Protein AF-A0A0P8AJQ1-F1 (afdb_monomer_lite)

Foldseek 3Di:
DVVQLVQLLVLLVVLLPDDLLVLLLLLLQQVLVCVVPVVQLQGLDGPGDDDCVSRPDSVVSSVNSVVVLLVVLVVLLCQAPNPPPPPDPLNVVLQVQLVVVDLSSNLSSQLVSCCVPVVGRSNNSSSSSSSLCVQQDDRHSNSSSVSSVVVRDDD

Organism: NCBI:txid1392998

Sequence (155 aa):
MADLTKQAEPAVQKLLKSDEKQLYEKLGMRAKAIAQDPTKGSSFEPQVTYDKAQMGLKEDVMEFGQRLFNRLELEAYKLICDSETEDTRDRNDLIKAFSTNDEATIAAALSALLVTNLGLAPAIAAVVAVILVKRFFRPVYEEFCQTWKKNLPAV

pLDDT: mean 89.97, std 7.87, range [52.25, 97.62]

Structure (mmCIF, N/CA/C/O backbone):
data_AF-A0A0P8AJQ1-F1
#
_entry.id   AF-A0A0P8AJQ1-F1
#
loop_
_atom_site.group_PDB
_atom_site.id
_atom_site.type_symbol
_atom_site.label_atom_id
_atom_site.label_alt_id
_atom_site.label_comp_id
_atom_site.label_asym_id
_atom_site.label_entity_id
_atom_site.label_seq_id
_atom_site.pdbx_PDB_ins_code
_atom_site.Cartn_x
_atom_site.Cartn_y
_atom_site.Cartn_z
_atom_site.occupancy
_atom_site.B_iso_or_equiv
_atom_site.auth_seq_id
_atom_site.auth_comp_id
_atom_site.auth_asym_id
_atom_site.auth_atom_id
_atom_site.pdbx_PDB_model_num
ATOM 1 N N . MET A 1 1 ? 5.109 0.785 12.315 1.00 82.88 1 MET A N 1
ATOM 2 C CA . MET A 1 1 ? 4.768 1.393 11.005 1.00 82.88 1 MET A CA 1
ATOM 3 C C . MET A 1 1 ? 5.097 2.887 10.805 1.00 82.88 1 MET A C 1
ATOM 5 O O . MET A 1 1 ? 5.222 3.274 9.652 1.00 82.88 1 MET A O 1
ATOM 9 N N . ALA A 1 2 ? 5.253 3.733 11.841 1.00 84.12 2 ALA A N 1
ATOM 10 C CA . ALA A 1 2 ? 5.342 5.203 11.686 1.00 84.12 2 ALA A CA 1
ATOM 11 C C . ALA A 1 2 ? 6.369 5.715 10.647 1.00 84.12 2 ALA A C 1
ATOM 13 O O . ALA A 1 2 ? 6.042 6.581 9.836 1.00 84.12 2 ALA A O 1
ATOM 14 N N . ASP A 1 3 ? 7.578 5.147 10.616 1.00 90.88 3 ASP A N 1
ATOM 15 C CA . ASP A 1 3 ? 8.605 5.540 9.640 1.00 90.88 3 ASP A CA 1
ATOM 16 C C . ASP A 1 3 ? 8.213 5.200 8.196 1.00 90.88 3 ASP A C 1
ATOM 18 O O . ASP A 1 3 ? 8.491 5.973 7.281 1.00 90.88 3 ASP A O 1
ATOM 22 N N . LEU A 1 4 ? 7.544 4.062 7.983 1.00 92.06 4 LEU A N 1
ATOM 23 C CA . LEU A 1 4 ? 7.051 3.652 6.667 1.00 92.06 4 LEU A CA 1
ATOM 24 C C . LEU A 1 4 ? 5.881 4.526 6.215 1.00 92.06 4 LEU A C 1
ATOM 26 O O . LEU A 1 4 ? 5.819 4.875 5.041 1.00 92.06 4 LEU A O 1
ATOM 30 N N . THR A 1 5 ? 4.998 4.926 7.136 1.00 93.38 5 THR A N 1
ATOM 31 C CA . THR A 1 5 ? 3.908 5.867 6.841 1.00 93.38 5 THR A CA 1
ATOM 32 C C . THR A 1 5 ? 4.480 7.167 6.279 1.00 93.38 5 THR A C 1
ATOM 34 O O . THR A 1 5 ? 4.120 7.573 5.177 1.00 93.38 5 THR A O 1
ATOM 37 N N . LYS A 1 6 ? 5.470 7.755 6.963 1.00 94.06 6 LYS A N 1
ATOM 38 C CA . LYS A 1 6 ? 6.134 8.987 6.515 1.00 94.06 6 LYS A CA 1
ATOM 39 C C . LYS A 1 6 ? 6.833 8.830 5.158 1.00 94.06 6 LYS A C 1
ATOM 41 O O . LYS A 1 6 ? 6.830 9.748 4.345 1.00 94.06 6 LYS A O 1
ATOM 46 N N . GLN A 1 7 ? 7.437 7.670 4.896 1.00 94.25 7 GLN A N 1
ATOM 47 C CA . GLN A 1 7 ? 8.064 7.377 3.600 1.00 94.25 7 GLN A CA 1
ATOM 48 C C . GLN A 1 7 ? 7.040 7.194 2.469 1.00 94.25 7 GLN A C 1
ATOM 50 O O . GLN A 1 7 ? 7.345 7.495 1.315 1.00 94.25 7 GLN A O 1
ATOM 55 N N . ALA A 1 8 ? 5.838 6.704 2.782 1.00 95.00 8 ALA A N 1
ATOM 56 C CA . ALA A 1 8 ? 4.781 6.469 1.805 1.00 95.00 8 ALA A CA 1
ATOM 57 C C . ALA A 1 8 ? 4.041 7.755 1.396 1.00 95.00 8 ALA A C 1
ATOM 59 O O . ALA A 1 8 ? 3.592 7.841 0.254 1.00 95.00 8 ALA A O 1
ATOM 60 N N . GLU A 1 9 ? 3.938 8.752 2.284 1.00 95.00 9 GLU A N 1
ATOM 61 C CA . GLU A 1 9 ? 3.234 10.031 2.065 1.00 95.00 9 GLU A CA 1
ATOM 62 C C . GLU A 1 9 ? 3.455 10.682 0.682 1.00 95.00 9 GLU A C 1
ATOM 64 O O . GLU A 1 9 ? 2.465 10.908 -0.024 1.00 95.00 9 GLU A O 1
ATOM 69 N N . PRO A 1 10 ? 4.694 10.957 0.222 1.00 95.06 10 PRO A N 1
ATOM 70 C CA . PRO A 1 10 ? 4.899 11.608 -1.076 1.00 95.06 10 PRO A CA 1
ATOM 71 C C . PRO A 1 10 ? 4.394 10.746 -2.243 1.00 95.06 10 PRO A C 1
ATOM 73 O O . PRO A 1 10 ? 3.760 11.251 -3.179 1.00 95.06 10 PRO A O 1
ATOM 76 N N . ALA A 1 11 ? 4.595 9.428 -2.153 1.00 95.25 11 ALA A N 1
ATOM 77 C CA . ALA A 1 11 ? 4.144 8.476 -3.157 1.00 95.25 11 ALA A CA 1
ATOM 78 C C . ALA A 1 11 ? 2.618 8.451 -3.262 1.00 95.25 11 ALA A C 1
ATOM 80 O O . ALA A 1 11 ? 2.066 8.541 -4.364 1.00 95.25 11 ALA A O 1
ATOM 81 N N . VAL A 1 12 ? 1.930 8.336 -2.121 1.00 96.12 12 VAL A N 1
ATOM 82 C CA . VAL A 1 12 ? 0.468 8.229 -2.092 1.00 96.12 12 VAL A CA 1
ATOM 83 C C . VAL A 1 12 ? -0.192 9.538 -2.512 1.00 96.12 12 VAL A C 1
ATOM 85 O O . VAL A 1 12 ? -1.136 9.499 -3.296 1.00 96.12 12 VAL A O 1
ATOM 88 N N . GLN A 1 13 ? 0.354 10.699 -2.132 1.00 96.06 13 GLN A N 1
ATOM 89 C CA . GLN A 1 13 ? -0.145 12.005 -2.585 1.00 96.06 13 GLN A CA 1
ATOM 90 C C . GLN A 1 13 ? -0.091 12.153 -4.110 1.00 96.06 13 GLN A C 1
ATOM 92 O O . GLN A 1 13 ? -1.002 12.707 -4.731 1.00 96.06 13 GLN A O 1
ATOM 97 N N . LYS A 1 14 ? 0.973 11.650 -4.744 1.00 95.25 14 LYS A N 1
ATOM 98 C CA . LYS A 1 14 ? 1.094 11.645 -6.207 1.00 95.25 14 LYS A CA 1
ATOM 99 C C . LYS A 1 14 ? 0.121 10.660 -6.852 1.00 95.25 14 LYS A C 1
ATOM 101 O O . LYS A 1 14 ? -0.473 10.972 -7.884 1.00 95.25 14 LYS A O 1
ATOM 106 N N . LEU A 1 15 ? -0.041 9.481 -6.258 1.00 96.50 15 LEU A N 1
ATOM 107 C CA . LEU A 1 15 ? -0.936 8.437 -6.753 1.00 96.50 15 LEU A CA 1
ATOM 108 C C . LEU A 1 15 ? -2.415 8.825 -6.625 1.00 96.50 15 LEU A C 1
ATOM 110 O O . LEU A 1 15 ? -3.166 8.567 -7.560 1.00 96.50 15 LEU A O 1
ATOM 114 N N . LEU A 1 16 ? -2.825 9.514 -5.555 1.00 95.81 16 LEU A N 1
ATOM 115 C CA . LEU A 1 16 ? -4.210 9.969 -5.342 1.00 95.81 16 LEU A CA 1
ATOM 116 C C . LEU A 1 16 ? -4.731 10.868 -6.475 1.00 95.81 16 LEU A C 1
ATOM 118 O O . LEU A 1 16 ? -5.925 10.855 -6.784 1.00 95.81 16 LEU A O 1
ATOM 122 N N . LYS A 1 17 ? -3.829 11.582 -7.161 1.00 95.56 17 LYS A N 1
ATOM 123 C CA . LYS A 1 17 ? -4.140 12.408 -8.342 1.00 95.56 17 LYS A CA 1
ATOM 124 C C . LYS A 1 17 ? -4.466 11.593 -9.600 1.00 95.56 17 LYS A C 1
ATOM 126 O O . LYS A 1 17 ? -4.942 12.164 -10.574 1.00 95.56 17 LYS A O 1
ATOM 131 N N . SER A 1 18 ? -4.185 10.290 -9.602 1.00 95.00 18 SER A N 1
ATOM 132 C CA . SER A 1 18 ? -4.453 9.392 -10.733 1.00 95.00 18 SER A CA 1
ATOM 133 C C . SER A 1 18 ? -5.876 8.844 -10.661 1.00 95.00 18 SER A C 1
ATOM 135 O O . SER A 1 18 ? -6.395 8.617 -9.567 1.00 95.00 18 SER A O 1
ATOM 137 N N . ASP A 1 19 ? -6.520 8.608 -11.800 1.00 94.31 19 ASP A N 1
ATOM 138 C CA . ASP A 1 19 ? -7.792 7.873 -11.827 1.00 94.31 19 ASP A CA 1
ATOM 139 C C . ASP A 1 19 ? -7.590 6.367 -11.555 1.00 94.31 19 ASP A C 1
ATOM 141 O O . ASP A 1 19 ? -6.466 5.866 -11.505 1.00 94.31 19 ASP A O 1
ATOM 145 N N . GLU A 1 20 ? -8.681 5.625 -11.356 1.00 91.81 20 GLU A N 1
ATOM 146 C CA . GLU A 1 20 ? -8.607 4.201 -11.007 1.00 91.81 20 GLU A CA 1
ATOM 147 C C . GLU A 1 20 ? -7.951 3.344 -12.108 1.00 91.81 20 GLU A C 1
ATOM 149 O O . GLU A 1 20 ? -7.137 2.469 -11.809 1.00 91.81 20 GLU A O 1
ATOM 154 N N . LYS A 1 21 ? -8.216 3.633 -13.390 1.00 93.31 21 LYS A N 1
ATOM 155 C CA . LYS A 1 21 ? -7.604 2.898 -14.513 1.00 93.31 21 LYS A CA 1
ATOM 156 C C . LYS A 1 21 ? -6.094 3.121 -14.548 1.00 93.31 21 LYS A C 1
ATOM 158 O O . LYS A 1 21 ? -5.328 2.170 -14.708 1.00 93.31 21 LYS A O 1
ATOM 163 N N . GLN A 1 22 ? -5.663 4.361 -14.331 1.00 95.00 22 GLN A N 1
ATOM 164 C CA . GLN A 1 22 ? -4.251 4.718 -14.210 1.00 95.00 22 GLN A CA 1
ATOM 165 C C . GLN A 1 22 ? -3.588 4.039 -13.007 1.00 95.00 22 GLN A C 1
ATOM 167 O O . GLN A 1 22 ? -2.411 3.684 -13.083 1.00 95.00 22 GLN A O 1
ATOM 172 N N . LEU A 1 23 ? -4.309 3.845 -11.899 1.00 96.56 23 LEU A N 1
ATOM 173 C CA . LEU A 1 23 ? -3.788 3.116 -10.743 1.00 96.56 23 LEU A CA 1
ATOM 174 C C . LEU A 1 23 ? -3.581 1.632 -11.058 1.00 96.56 23 LEU A C 1
ATOM 176 O O . LEU A 1 23 ? -2.512 1.110 -10.742 1.00 96.56 23 LEU A O 1
ATOM 180 N N . TYR A 1 24 ? -4.517 0.969 -11.746 1.00 96.56 24 TYR A N 1
ATOM 181 C CA . TYR A 1 24 ? -4.308 -0.417 -12.188 1.00 96.56 24 TYR A CA 1
ATOM 182 C C . TYR A 1 24 ? -3.147 -0.538 -13.179 1.00 96.56 24 TYR A C 1
ATOM 184 O O . TYR A 1 24 ? -2.320 -1.438 -13.043 1.00 96.56 24 TYR A O 1
ATOM 192 N N . GLU A 1 25 ? -3.014 0.395 -14.124 1.00 95.31 25 GLU A N 1
ATOM 193 C CA . GLU A 1 25 ? -1.852 0.438 -15.017 1.00 95.31 25 GLU A CA 1
ATOM 194 C C . GLU A 1 25 ? -0.543 0.566 -14.222 1.00 95.31 25 GLU A C 1
ATOM 196 O O . GLU A 1 25 ? 0.377 -0.231 -14.410 1.00 95.31 25 GLU A O 1
ATOM 201 N N . LYS A 1 26 ? -0.462 1.516 -13.279 1.00 95.81 26 LYS A N 1
ATOM 202 C CA . LYS A 1 26 ? 0.724 1.703 -12.425 1.00 95.81 26 LYS A CA 1
ATOM 203 C C . LYS A 1 26 ? 1.024 0.465 -11.582 1.00 95.81 26 LYS A C 1
ATOM 205 O O . LYS A 1 26 ? 2.195 0.118 -11.433 1.00 95.81 26 LYS A O 1
ATOM 210 N N . LEU A 1 27 ? -0.001 -0.202 -11.050 1.00 96.75 27 LEU A N 1
ATOM 211 C CA . LEU A 1 27 ? 0.145 -1.447 -10.298 1.00 96.75 27 LEU A CA 1
ATOM 212 C C . LEU A 1 27 ? 0.748 -2.544 -11.182 1.00 96.75 27 LEU A C 1
ATOM 214 O O . LEU A 1 27 ? 1.740 -3.167 -10.801 1.00 96.75 27 LEU A O 1
ATOM 218 N N . GLY A 1 28 ? 0.202 -2.726 -12.386 1.00 95.25 28 GLY A N 1
ATOM 219 C CA . GLY A 1 28 ? 0.696 -3.703 -13.349 1.00 95.25 28 GLY A CA 1
ATOM 220 C C . GLY A 1 28 ? 2.129 -3.418 -13.801 1.00 95.25 28 GLY A C 1
ATOM 221 O O . GLY A 1 28 ? 2.960 -4.327 -13.810 1.00 95.25 28 GLY A O 1
ATOM 222 N N . MET A 1 29 ? 2.448 -2.156 -14.105 1.00 95.12 29 MET A N 1
ATOM 223 C CA . MET A 1 29 ? 3.800 -1.729 -14.479 1.00 95.12 29 MET A CA 1
ATOM 224 C C . MET A 1 29 ? 4.810 -2.009 -13.367 1.00 95.12 29 MET A C 1
ATOM 226 O O . MET A 1 29 ? 5.862 -2.590 -13.628 1.00 95.12 29 MET A O 1
ATOM 230 N N . ARG A 1 30 ? 4.498 -1.618 -12.122 1.00 95.38 30 ARG A N 1
ATOM 231 C CA . ARG A 1 30 ? 5.386 -1.844 -10.973 1.00 95.38 30 ARG A CA 1
ATOM 232 C C . ARG A 1 30 ? 5.596 -3.334 -10.733 1.00 95.38 30 ARG A C 1
ATOM 234 O O . ARG A 1 30 ? 6.734 -3.755 -10.576 1.00 95.38 30 ARG A O 1
ATOM 241 N N . ALA A 1 31 ? 4.538 -4.139 -10.783 1.00 94.62 31 ALA A N 1
ATOM 242 C CA . ALA A 1 31 ? 4.641 -5.582 -10.591 1.00 94.62 31 ALA A CA 1
ATOM 243 C C . ALA A 1 31 ? 5.487 -6.262 -11.681 1.00 94.62 31 ALA A C 1
ATOM 245 O O . ALA A 1 31 ? 6.361 -7.064 -11.356 1.00 94.62 31 ALA A O 1
ATOM 246 N N . LYS A 1 32 ? 5.302 -5.898 -12.958 1.00 93.19 32 LYS A N 1
ATOM 247 C CA . LYS A 1 32 ? 6.143 -6.410 -14.055 1.00 93.19 32 LYS A CA 1
ATOM 248 C C . LYS A 1 32 ? 7.602 -5.964 -13.919 1.00 93.19 32 LYS A C 1
ATOM 250 O O . LYS A 1 32 ? 8.502 -6.778 -14.099 1.00 93.19 32 LYS A O 1
ATOM 255 N N . ALA A 1 33 ? 7.843 -4.707 -13.550 1.00 92.81 33 ALA A N 1
ATOM 256 C CA . ALA A 1 33 ? 9.194 -4.188 -13.351 1.00 92.81 33 ALA A CA 1
ATOM 257 C C . ALA A 1 33 ? 9.921 -4.865 -12.175 1.00 92.81 33 ALA A C 1
ATOM 259 O O . ALA A 1 33 ? 11.105 -5.156 -12.295 1.00 92.81 33 ALA A O 1
ATOM 260 N N . ILE A 1 34 ? 9.217 -5.149 -11.074 1.00 93.56 34 ILE A N 1
ATOM 261 C CA . ILE A 1 34 ? 9.757 -5.866 -9.905 1.00 93.56 34 ILE A CA 1
ATOM 262 C C . ILE A 1 34 ? 10.064 -7.326 -10.243 1.00 93.56 34 ILE A C 1
ATOM 264 O O . ILE A 1 34 ? 11.074 -7.856 -9.794 1.00 93.56 34 ILE A O 1
ATOM 268 N N . ALA A 1 35 ? 9.222 -7.973 -11.055 1.00 91.25 35 ALA A N 1
ATOM 269 C CA . ALA A 1 35 ? 9.468 -9.342 -11.504 1.00 91.25 35 ALA A CA 1
ATOM 270 C C . ALA A 1 35 ? 10.757 -9.466 -12.338 1.00 91.25 35 ALA A C 1
ATOM 272 O O . ALA A 1 35 ? 11.393 -10.515 -12.328 1.00 91.25 35 ALA A O 1
ATOM 273 N N . GLN A 1 36 ? 11.143 -8.401 -13.047 1.00 89.62 36 GLN A N 1
ATOM 274 C CA . GLN A 1 36 ? 12.400 -8.331 -13.797 1.00 89.62 36 GLN A CA 1
ATOM 275 C C . GLN A 1 36 ? 13.583 -7.903 -12.923 1.00 89.62 36 GLN A C 1
ATOM 277 O O . GLN A 1 36 ? 14.687 -8.415 -13.086 1.00 89.62 36 GLN A O 1
ATOM 282 N N . ASP A 1 37 ? 13.357 -6.951 -12.021 1.00 90.12 37 ASP A N 1
ATOM 283 C CA . ASP A 1 37 ? 14.366 -6.397 -11.125 1.00 90.12 37 ASP A CA 1
ATOM 284 C C . ASP A 1 37 ? 13.749 -6.135 -9.739 1.00 90.12 37 ASP A C 1
ATOM 286 O O . ASP A 1 37 ? 13.110 -5.093 -9.527 1.00 90.12 37 ASP A O 1
ATOM 290 N N . PRO A 1 38 ? 13.956 -7.051 -8.772 1.00 90.94 38 PRO A N 1
ATOM 291 C CA . PRO A 1 38 ? 13.387 -6.939 -7.432 1.00 90.94 38 PRO A CA 1
ATOM 292 C C . PRO A 1 38 ? 13.770 -5.653 -6.691 1.00 90.94 38 PRO A C 1
ATOM 294 O O . PRO A 1 38 ? 13.017 -5.195 -5.827 1.00 90.94 38 PRO A O 1
ATOM 297 N N . THR A 1 39 ? 14.902 -5.024 -7.034 1.00 91.31 39 THR A N 1
ATOM 298 C CA . THR A 1 39 ? 15.362 -3.797 -6.363 1.00 91.31 39 THR A CA 1
ATOM 299 C C . THR A 1 39 ? 14.410 -2.622 -6.593 1.00 91.31 39 THR A C 1
ATOM 301 O O . THR A 1 39 ? 14.257 -1.767 -5.713 1.00 91.31 39 THR A O 1
ATOM 304 N N . LYS A 1 40 ? 13.657 -2.637 -7.705 1.00 91.56 40 LYS A N 1
ATOM 305 C CA . LYS A 1 40 ? 12.608 -1.654 -8.019 1.00 91.56 40 LYS A CA 1
ATOM 306 C C . LYS A 1 40 ? 11.416 -1.717 -7.063 1.00 91.56 40 LYS A C 1
ATOM 308 O O . LYS A 1 40 ? 10.580 -0.821 -7.088 1.00 91.56 40 LYS A O 1
ATOM 313 N N . GLY A 1 41 ? 11.311 -2.747 -6.224 1.00 91.50 41 GLY A N 1
ATOM 314 C CA . GLY A 1 41 ? 10.235 -2.878 -5.241 1.00 91.50 41 GLY A CA 1
ATOM 315 C C . GLY A 1 41 ? 10.475 -2.107 -3.945 1.00 91.50 41 GLY A C 1
ATOM 316 O O . GLY A 1 41 ? 9.518 -1.827 -3.228 1.00 91.50 41 GLY A O 1
ATOM 317 N N . SER A 1 42 ? 11.731 -1.755 -3.658 1.00 91.50 42 SER A N 1
ATOM 318 C CA . SER A 1 42 ? 12.188 -1.273 -2.344 1.00 91.50 42 SER A CA 1
ATOM 319 C C . SER A 1 42 ? 11.713 0.134 -1.960 1.00 91.50 42 SER A C 1
ATOM 321 O O . SER A 1 42 ? 11.753 0.489 -0.786 1.00 91.50 42 SER A O 1
ATOM 323 N N . SER A 1 43 ? 11.242 0.927 -2.925 1.00 93.38 43 SER A N 1
ATOM 3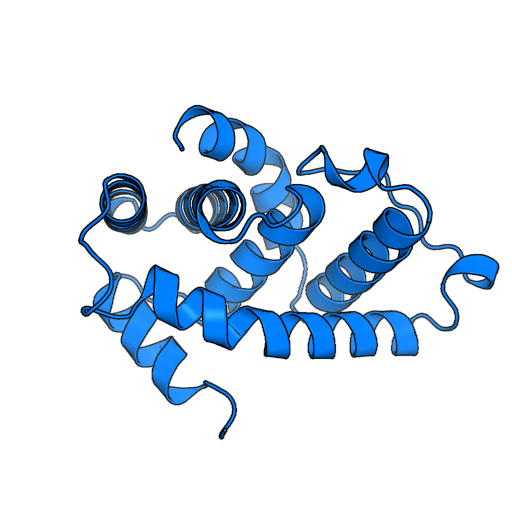24 C CA . SER A 1 43 ? 10.769 2.301 -2.721 1.00 93.38 43 SER A CA 1
ATOM 325 C C . SER A 1 43 ? 9.275 2.422 -3.012 1.00 93.38 43 SER A C 1
ATOM 327 O O . SER A 1 43 ? 8.762 1.784 -3.931 1.00 93.38 43 SER A O 1
ATOM 329 N N . PHE A 1 44 ? 8.576 3.290 -2.277 1.00 93.69 44 PHE A N 1
ATOM 330 C CA . PHE A 1 44 ? 7.182 3.652 -2.566 1.00 93.69 44 PHE A CA 1
ATOM 331 C C . PHE A 1 44 ? 7.033 4.442 -3.888 1.00 93.69 44 PHE A C 1
ATOM 333 O O . PHE A 1 44 ? 5.971 4.405 -4.526 1.00 93.69 44 PHE A O 1
ATOM 340 N N . GLU A 1 45 ? 8.110 5.090 -4.353 1.00 91.69 45 GLU A N 1
ATOM 341 C CA . GLU A 1 45 ? 8.201 5.810 -5.633 1.00 91.69 45 GLU A CA 1
ATOM 342 C C . GLU A 1 45 ? 9.285 5.221 -6.545 1.00 91.69 45 GLU A C 1
ATOM 344 O O . GLU A 1 45 ? 10.331 5.836 -6.773 1.00 91.69 45 GLU A O 1
ATOM 349 N N . PRO A 1 46 ? 9.068 4.020 -7.097 1.00 91.44 46 PRO A N 1
ATOM 350 C CA . PRO A 1 46 ? 10.034 3.438 -8.006 1.00 91.44 46 PRO A CA 1
ATOM 351 C C . PRO A 1 46 ? 10.026 4.179 -9.346 1.00 91.44 46 PRO A C 1
ATOM 353 O O . PRO A 1 46 ? 8.973 4.562 -9.869 1.00 91.44 46 PRO A O 1
ATOM 356 N N . GLN A 1 47 ? 11.209 4.337 -9.934 1.00 87.06 47 GLN A N 1
ATOM 357 C CA . GLN A 1 47 ? 11.368 4.873 -11.283 1.00 87.06 47 GLN A CA 1
ATOM 358 C C . GLN A 1 47 ? 11.052 3.767 -12.295 1.00 87.06 47 GLN A C 1
ATOM 360 O O . GLN A 1 47 ? 11.922 2.993 -12.693 1.00 87.06 47 GLN A O 1
ATOM 365 N N . VAL A 1 48 ? 9.775 3.652 -12.666 1.00 86.94 48 VAL A N 1
ATOM 366 C CA . VAL A 1 48 ? 9.292 2.674 -13.648 1.00 86.94 48 VAL A CA 1
ATOM 367 C C . VAL A 1 48 ? 8.712 3.412 -14.845 1.00 86.94 48 VAL A C 1
ATOM 369 O O . VAL A 1 48 ? 7.674 4.066 -14.740 1.00 86.94 48 VAL A O 1
ATOM 372 N N . THR A 1 49 ? 9.373 3.267 -15.989 1.00 86.19 49 THR A N 1
ATOM 373 C CA . THR A 1 49 ? 8.892 3.760 -17.282 1.00 86.19 49 THR A CA 1
ATOM 374 C C . THR A 1 49 ? 8.246 2.611 -18.045 1.00 86.19 49 THR A C 1
ATOM 376 O O . THR A 1 49 ? 8.700 1.471 -17.960 1.00 86.19 49 THR A O 1
ATOM 379 N N . TYR A 1 50 ? 7.167 2.900 -18.770 1.00 85.94 50 TYR A N 1
ATOM 380 C CA . TYR A 1 50 ? 6.519 1.906 -19.616 1.00 85.94 50 TYR A CA 1
ATOM 381 C C . TYR A 1 50 ? 7.419 1.562 -20.802 1.00 85.94 50 TYR A C 1
ATOM 383 O O . TYR A 1 50 ? 7.843 2.448 -21.543 1.00 85.94 50 TYR A O 1
ATOM 391 N N . ASP A 1 51 ? 7.660 0.270 -20.988 1.00 86.62 51 ASP A N 1
ATOM 392 C CA . ASP A 1 51 ? 8.368 -0.284 -22.134 1.00 86.62 51 ASP A CA 1
ATOM 393 C C . ASP A 1 51 ? 7.478 -1.358 -22.765 1.00 86.62 51 ASP A C 1
ATOM 395 O O . ASP A 1 51 ? 7.247 -2.416 -22.180 1.00 86.62 51 ASP A O 1
ATOM 399 N N . LYS A 1 52 ? 6.971 -1.084 -23.971 1.00 86.06 52 LYS A N 1
ATOM 400 C CA . LYS A 1 52 ? 6.087 -2.002 -24.701 1.00 86.06 52 LYS A CA 1
ATOM 401 C C . LYS A 1 52 ? 6.766 -3.339 -25.021 1.00 86.06 52 LYS A C 1
ATOM 403 O O . LYS A 1 52 ? 6.101 -4.371 -24.988 1.00 86.06 52 LYS A O 1
ATOM 408 N N . ALA A 1 53 ? 8.061 -3.335 -25.340 1.00 83.31 53 ALA A N 1
ATOM 409 C CA . ALA A 1 53 ? 8.791 -4.551 -25.693 1.00 83.31 53 ALA A CA 1
ATOM 410 C C . ALA A 1 53 ? 8.949 -5.478 -24.482 1.00 83.31 53 ALA A C 1
ATOM 412 O O . ALA A 1 53 ? 8.901 -6.697 -24.624 1.00 83.31 53 ALA A O 1
ATOM 413 N N . GLN A 1 54 ? 9.089 -4.900 -23.289 1.00 81.31 54 GLN A N 1
ATOM 414 C CA . GLN A 1 54 ? 9.269 -5.652 -22.048 1.00 81.31 54 GLN A CA 1
ATOM 415 C C . GLN A 1 54 ? 7.952 -5.980 -21.334 1.00 81.31 54 GLN A C 1
ATOM 417 O O . GLN A 1 54 ? 7.860 -7.000 -20.652 1.00 81.31 54 GLN A O 1
ATOM 422 N N . MET A 1 55 ? 6.939 -5.117 -21.452 1.00 84.31 55 MET A N 1
ATOM 423 C CA . MET A 1 55 ? 5.699 -5.213 -20.675 1.00 84.31 55 MET A CA 1
ATOM 424 C C . MET A 1 55 ? 4.489 -5.682 -21.489 1.00 84.31 55 MET A C 1
ATOM 426 O O . MET A 1 55 ? 3.496 -6.080 -20.878 1.00 84.31 55 MET A O 1
ATOM 430 N N . GLY A 1 56 ? 4.553 -5.693 -22.822 1.00 86.81 56 GLY A N 1
ATOM 431 C CA . GLY A 1 56 ? 3.416 -6.015 -23.691 1.00 86.81 56 GLY A CA 1
ATOM 432 C C . GLY A 1 56 ? 2.528 -4.801 -23.970 1.00 86.81 56 GLY A C 1
ATOM 433 O O . GLY A 1 56 ? 2.980 -3.664 -23.847 1.00 86.81 56 GLY A O 1
ATOM 434 N N . LEU A 1 57 ? 1.275 -5.030 -24.380 1.00 87.88 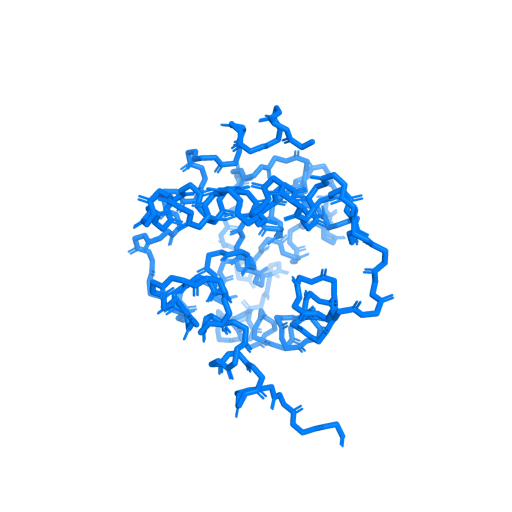57 LEU A N 1
ATOM 435 C CA . LEU A 1 57 ? 0.320 -3.945 -24.617 1.00 87.88 57 LEU A CA 1
ATOM 436 C C . LEU A 1 57 ? -0.077 -3.277 -23.297 1.00 87.88 57 LEU A C 1
ATOM 438 O O . LEU A 1 57 ? -0.120 -3.907 -22.239 1.00 87.88 57 LEU A O 1
ATOM 442 N N . LYS A 1 58 ? -0.379 -1.981 -23.359 1.00 86.75 58 LYS A N 1
ATOM 443 C CA . LYS A 1 58 ? -0.721 -1.183 -22.178 1.00 86.75 58 LYS A CA 1
ATOM 444 C C . LYS A 1 58 ? -2.020 -1.677 -21.535 1.00 86.75 58 LYS A C 1
ATOM 446 O O . LYS A 1 58 ? -2.123 -1.721 -20.310 1.00 86.75 58 LYS A O 1
ATOM 451 N N . GLU A 1 59 ? -2.967 -2.109 -22.357 1.00 89.31 59 GLU A N 1
ATOM 452 C CA . GLU A 1 59 ? -4.222 -2.729 -21.944 1.00 89.31 59 GLU A CA 1
ATOM 453 C C . GLU A 1 59 ? -3.956 -4.006 -21.130 1.00 89.31 59 GLU A C 1
ATOM 455 O O . GLU A 1 59 ? -4.452 -4.128 -20.011 1.00 89.31 59 GLU A O 1
ATOM 460 N N . ASP A 1 60 ? -3.065 -4.885 -21.605 1.00 89.81 60 ASP A N 1
ATOM 461 C CA . ASP A 1 60 ? -2.681 -6.114 -20.892 1.00 89.81 60 ASP A CA 1
ATOM 462 C C . ASP A 1 60 ? -2.022 -5.818 -19.536 1.00 89.81 60 ASP A C 1
ATOM 464 O O . ASP A 1 60 ? -2.165 -6.577 -18.572 1.00 89.81 60 ASP A O 1
ATOM 468 N N . VAL A 1 61 ? -1.252 -4.726 -19.449 1.00 92.19 61 VAL A N 1
ATOM 469 C CA . VAL A 1 61 ? -0.625 -4.274 -18.197 1.00 92.19 61 VAL A CA 1
ATOM 470 C C . VAL A 1 61 ? -1.681 -3.801 -17.201 1.00 92.19 61 VAL A C 1
ATOM 472 O O . VAL A 1 61 ? -1.619 -4.183 -16.031 1.00 92.19 61 VAL A O 1
ATOM 475 N N . MET A 1 62 ? -2.656 -3.015 -17.657 1.00 94.44 62 MET A N 1
ATOM 476 C CA . MET A 1 62 ? -3.772 -2.556 -16.829 1.00 94.44 62 MET A CA 1
ATOM 477 C C . MET A 1 62 ? -4.614 -3.736 -16.328 1.00 94.44 62 MET A C 1
ATOM 479 O O . MET A 1 62 ? -4.858 -3.838 -15.125 1.00 94.44 62 MET A O 1
ATOM 483 N N . GLU A 1 63 ? -5.000 -4.663 -17.210 1.00 94.12 63 GLU A N 1
ATOM 484 C CA . GLU A 1 63 ? -5.751 -5.863 -16.823 1.00 94.12 63 GLU A CA 1
ATOM 485 C C . GLU A 1 63 ? -4.982 -6.728 -15.823 1.00 94.12 63 GLU A C 1
ATOM 487 O O . GLU A 1 63 ? -5.552 -7.260 -14.867 1.00 94.12 63 GLU A O 1
ATOM 492 N N . PHE A 1 64 ? -3.669 -6.871 -16.020 1.00 93.81 64 PHE A N 1
ATOM 493 C CA . PHE A 1 64 ? -2.818 -7.572 -15.069 1.00 93.81 64 PHE A CA 1
ATOM 494 C C . PHE A 1 64 ? -2.826 -6.890 -13.696 1.00 93.81 64 PHE A C 1
ATOM 496 O O . PHE A 1 64 ? -2.970 -7.578 -12.685 1.00 93.81 64 PHE A O 1
ATOM 503 N N . GLY A 1 65 ? -2.731 -5.558 -13.652 1.00 94.69 65 GLY A N 1
ATOM 504 C CA . GLY A 1 65 ? -2.840 -4.789 -12.414 1.00 94.69 65 GLY A CA 1
ATOM 505 C C . GLY A 1 65 ? -4.182 -4.988 -11.712 1.00 94.69 65 GLY A C 1
ATOM 506 O O . GLY A 1 65 ? -4.206 -5.235 -10.509 1.00 94.69 65 GLY A O 1
ATOM 507 N N . GLN A 1 66 ? -5.289 -4.980 -12.455 1.00 94.94 66 GLN A N 1
ATOM 508 C CA . GLN A 1 66 ? -6.617 -5.246 -11.899 1.00 94.94 66 GLN A CA 1
ATOM 509 C C . GLN A 1 66 ? -6.728 -6.667 -11.324 1.00 94.94 66 GLN A C 1
ATOM 511 O O . GLN A 1 66 ? -7.183 -6.847 -10.195 1.00 94.94 66 GLN A O 1
ATOM 516 N N . ARG A 1 67 ? -6.256 -7.687 -12.056 1.00 93.56 67 ARG A N 1
ATOM 517 C CA . ARG A 1 67 ? -6.231 -9.076 -11.558 1.00 93.56 67 ARG A CA 1
ATOM 518 C C . ARG A 1 67 ? -5.363 -9.222 -10.310 1.00 93.56 67 ARG A C 1
ATOM 520 O O . ARG A 1 67 ? -5.726 -9.974 -9.409 1.00 93.56 67 ARG A O 1
ATOM 527 N N . LEU A 1 68 ? -4.222 -8.531 -10.261 1.00 94.06 68 LEU A N 1
ATOM 528 C CA . LEU A 1 68 ? -3.347 -8.523 -9.092 1.00 94.06 68 LEU A CA 1
ATOM 529 C C . LEU A 1 68 ? -4.040 -7.871 -7.893 1.00 94.06 68 LEU A C 1
ATOM 531 O O . LEU A 1 68 ? -4.032 -8.454 -6.814 1.00 94.06 68 LEU A O 1
ATOM 535 N N . PHE A 1 69 ? -4.677 -6.714 -8.086 1.00 95.06 69 PHE A N 1
ATOM 536 C CA . PHE A 1 69 ? -5.435 -6.044 -7.033 1.00 95.06 69 PHE A CA 1
ATOM 537 C C . PHE A 1 69 ? -6.524 -6.956 -6.462 1.00 95.06 69 PHE A C 1
ATOM 539 O O . PHE A 1 69 ? -6.523 -7.187 -5.261 1.00 95.06 69 PHE A O 1
ATOM 546 N N . ASN A 1 70 ? -7.359 -7.565 -7.309 1.00 92.19 70 ASN A N 1
ATOM 547 C CA . ASN A 1 70 ? -8.444 -8.446 -6.858 1.00 92.19 70 ASN A CA 1
ATOM 548 C C . ASN A 1 70 ? -7.943 -9.625 -6.001 1.00 92.19 70 ASN A C 1
ATOM 550 O O . ASN A 1 70 ? -8.638 -10.075 -5.095 1.00 92.19 70 ASN A O 1
ATOM 554 N N . ARG A 1 71 ? -6.732 -10.136 -6.272 1.00 90.56 71 ARG A N 1
ATOM 555 C CA . ARG A 1 71 ? -6.108 -11.192 -5.453 1.00 90.56 71 ARG A CA 1
ATOM 556 C C . ARG A 1 71 ? -5.646 -10.671 -4.094 1.00 90.56 71 ARG A C 1
ATOM 558 O O . ARG A 1 71 ? -5.789 -11.370 -3.099 1.00 90.56 71 ARG A O 1
ATOM 565 N N . LEU A 1 72 ? -5.069 -9.471 -4.067 1.00 91.50 72 LEU A N 1
ATOM 566 C CA . LEU A 1 72 ? -4.560 -8.842 -2.847 1.00 91.50 72 LEU A CA 1
ATOM 567 C C . LEU A 1 72 ? -5.685 -8.305 -1.960 1.00 91.50 72 LEU A C 1
ATOM 569 O O . LEU A 1 72 ? -5.540 -8.274 -0.743 1.00 91.50 72 LEU A O 1
ATOM 573 N N . GLU A 1 73 ? -6.796 -7.891 -2.564 1.00 90.12 73 GLU A N 1
ATOM 574 C CA . GLU A 1 73 ? -7.909 -7.234 -1.890 1.00 90.12 73 GLU A CA 1
ATOM 575 C C . GLU A 1 73 ? -8.529 -8.112 -0.797 1.00 90.12 73 GLU A C 1
ATOM 577 O O . GLU A 1 73 ? -8.807 -7.612 0.287 1.00 90.12 73 GLU A O 1
ATOM 582 N N . LEU A 1 74 ? -8.686 -9.418 -1.031 1.00 88.88 74 LEU A N 1
ATOM 583 C CA . LEU A 1 74 ? -9.260 -10.336 -0.039 1.00 88.88 74 LEU A CA 1
ATOM 584 C C . LEU A 1 74 ? -8.391 -10.452 1.221 1.00 88.88 74 LEU A C 1
ATOM 586 O O . LEU A 1 74 ? -8.900 -10.367 2.336 1.00 88.88 74 LEU A O 1
ATOM 590 N N . GLU A 1 75 ? -7.080 -10.619 1.052 1.00 88.94 75 GLU A N 1
ATOM 591 C CA . GLU A 1 75 ? -6.143 -10.724 2.178 1.00 88.94 75 GLU A CA 1
ATOM 592 C C . GLU A 1 75 ? -5.960 -9.376 2.884 1.00 88.94 75 GLU A C 1
ATOM 594 O O . GLU A 1 75 ? -5.916 -9.312 4.112 1.00 88.94 75 GLU A O 1
ATOM 599 N N . ALA A 1 76 ? -5.944 -8.280 2.120 1.00 90.62 76 ALA A N 1
ATOM 600 C CA . ALA A 1 76 ? -5.939 -6.934 2.674 1.00 90.62 76 ALA A CA 1
ATOM 601 C C . ALA A 1 76 ? -7.207 -6.662 3.493 1.00 90.62 76 ALA A C 1
ATOM 603 O O . ALA A 1 76 ? -7.102 -6.119 4.588 1.00 90.62 76 ALA A O 1
ATOM 604 N N . TYR A 1 77 ? -8.384 -7.078 3.017 1.00 91.38 77 TYR A N 1
ATOM 605 C CA . TYR A 1 77 ? -9.634 -6.924 3.758 1.00 91.38 77 TYR A CA 1
ATOM 606 C C . TYR A 1 77 ? -9.596 -7.688 5.080 1.00 91.38 77 TYR A C 1
ATOM 608 O O . TYR A 1 77 ? -9.944 -7.115 6.108 1.00 91.38 77 TYR A O 1
ATOM 616 N N . LYS A 1 78 ? -9.146 -8.951 5.078 1.00 88.62 78 LYS A N 1
ATOM 617 C CA . LYS A 1 78 ? -9.042 -9.745 6.312 1.00 88.62 78 LYS A CA 1
ATOM 618 C C . LYS A 1 78 ? -8.141 -9.060 7.335 1.00 88.62 78 LYS A C 1
ATOM 620 O O . LYS A 1 78 ? -8.539 -8.850 8.469 1.00 88.62 78 LYS A O 1
ATOM 625 N N . LEU A 1 79 ? -6.955 -8.639 6.905 1.00 88.38 79 LEU A N 1
ATOM 626 C CA . LEU A 1 79 ? -6.009 -7.940 7.770 1.00 88.38 79 LEU A CA 1
ATOM 627 C C . LEU A 1 79 ? -6.560 -6.605 8.291 1.00 88.38 79 LEU A C 1
ATOM 629 O O . LEU A 1 79 ? -6.334 -6.235 9.441 1.00 88.38 79 LEU A O 1
ATOM 633 N N . ILE A 1 80 ? -7.207 -5.834 7.415 1.00 89.06 80 ILE A N 1
ATOM 634 C CA . ILE A 1 80 ? -7.584 -4.458 7.723 1.00 89.06 80 ILE A CA 1
ATOM 635 C C . ILE A 1 80 ? -8.892 -4.407 8.485 1.00 89.06 80 ILE A C 1
ATOM 637 O O . ILE A 1 80 ? -8.973 -3.592 9.388 1.00 89.06 80 ILE A O 1
ATOM 641 N N . CYS A 1 81 ? -9.891 -5.212 8.131 1.00 89.88 81 CYS A N 1
ATOM 642 C CA . CYS A 1 81 ? -11.288 -5.046 8.531 1.00 89.88 81 CYS A CA 1
ATOM 643 C C . CYS A 1 81 ? -11.880 -6.226 9.307 1.00 89.88 81 CYS A C 1
ATOM 645 O O . CYS A 1 81 ? -12.968 -6.068 9.864 1.00 89.88 81 CYS A O 1
ATOM 647 N N . ASP A 1 82 ? -11.227 -7.388 9.339 1.00 83.12 82 ASP A N 1
ATOM 648 C CA . ASP A 1 82 ? -11.725 -8.516 10.123 1.00 83.12 82 ASP A CA 1
ATOM 649 C C . ASP A 1 82 ? -11.448 -8.304 11.617 1.00 83.12 82 ASP A C 1
ATOM 651 O O . ASP A 1 82 ? -10.411 -7.771 12.015 1.00 83.12 82 ASP A O 1
ATOM 655 N N . SER A 1 83 ? -12.412 -8.680 12.452 1.00 66.00 83 SER A N 1
ATOM 656 C CA . SER A 1 83 ? -12.338 -8.539 13.909 1.00 66.00 83 SER A CA 1
ATOM 657 C C . SER A 1 83 ? -11.648 -9.722 14.587 1.00 66.00 83 SER A C 1
ATOM 659 O O . SER A 1 83 ? -11.352 -9.641 15.776 1.00 66.00 83 SER A O 1
ATOM 661 N N . GLU A 1 84 ? -11.434 -10.825 13.862 1.00 64.69 84 GLU A N 1
ATOM 662 C CA . GLU A 1 84 ? -10.806 -12.039 14.404 1.00 64.69 84 GLU A CA 1
ATOM 663 C C . GLU A 1 84 ? -9.274 -11.996 14.388 1.00 64.69 84 GLU A C 1
ATOM 665 O O . GLU A 1 84 ? -8.623 -12.758 15.105 1.00 64.69 84 GLU A O 1
ATOM 670 N N . THR A 1 85 ? -8.674 -11.099 13.603 1.00 60.16 85 THR A N 1
ATOM 671 C CA . THR A 1 85 ? -7.232 -10.850 13.680 1.00 60.16 85 THR A CA 1
ATOM 672 C C . THR A 1 85 ? -6.923 -10.123 14.985 1.00 60.16 85 THR A C 1
ATOM 674 O O . THR A 1 85 ? -7.585 -9.127 15.281 1.00 60.16 85 THR A O 1
ATOM 677 N N . GLU A 1 86 ? -5.933 -10.604 15.752 1.00 57.91 86 GLU A N 1
ATOM 678 C CA . GLU A 1 86 ? -5.453 -9.948 16.978 1.00 57.91 86 GLU A CA 1
ATOM 679 C C . GLU A 1 86 ? -5.368 -8.431 16.786 1.00 57.91 86 GLU A C 1
ATOM 681 O O . GLU A 1 86 ? -4.910 -7.951 15.746 1.00 57.91 86 GLU A O 1
ATOM 686 N N . ASP A 1 87 ? -5.810 -7.673 17.789 1.00 62.28 87 ASP A N 1
ATOM 687 C CA . ASP A 1 87 ? -5.822 -6.216 17.738 1.00 62.28 87 ASP A CA 1
ATOM 688 C C . ASP A 1 87 ? -4.383 -5.678 17.791 1.00 62.28 87 ASP A C 1
ATOM 690 O O . ASP A 1 87 ? -3.828 -5.338 18.839 1.00 62.28 87 ASP A O 1
ATOM 694 N N . THR A 1 88 ? -3.721 -5.695 16.635 1.00 75.19 88 THR A N 1
ATOM 695 C CA . THR A 1 88 ? -2.309 -5.356 16.530 1.00 75.19 88 THR A CA 1
ATOM 696 C C . THR A 1 88 ? -2.110 -3.855 16.699 1.00 75.19 88 THR A C 1
ATOM 698 O O . THR A 1 88 ? -2.954 -3.021 16.358 1.00 75.19 88 THR A O 1
ATOM 701 N N . ARG A 1 89 ? -0.928 -3.481 17.194 1.00 85.88 89 ARG A N 1
ATOM 702 C CA . ARG A 1 89 ? -0.501 -2.079 17.261 1.00 85.88 89 ARG A CA 1
ATOM 703 C C . ARG A 1 89 ? -0.634 -1.373 15.907 1.00 85.88 89 ARG A C 1
ATOM 705 O O . ARG A 1 89 ? -1.087 -0.234 15.872 1.00 85.88 89 ARG A O 1
ATOM 712 N N . ASP A 1 90 ? -0.264 -2.045 14.817 1.00 86.50 90 ASP A N 1
ATOM 713 C CA . ASP A 1 90 ? -0.312 -1.456 13.478 1.00 86.50 90 ASP A CA 1
ATOM 714 C C . ASP A 1 90 ? -1.766 -1.217 13.005 1.00 86.50 90 ASP A C 1
ATOM 716 O O . ASP A 1 90 ? -2.062 -0.179 12.410 1.00 86.50 90 ASP A O 1
ATOM 720 N N . ARG A 1 91 ? -2.712 -2.114 13.327 1.00 86.19 91 ARG A N 1
ATOM 721 C CA . ARG A 1 91 ? -4.144 -1.897 13.041 1.00 86.19 91 ARG A CA 1
ATOM 722 C C . ARG A 1 91 ? -4.703 -0.712 13.830 1.00 86.19 91 ARG A C 1
ATOM 724 O O . ARG A 1 91 ? -5.401 0.132 13.272 1.00 86.19 91 ARG A O 1
ATOM 731 N N . ASN A 1 92 ? -4.338 -0.598 15.103 1.00 88.62 92 ASN A N 1
ATOM 732 C CA . ASN A 1 92 ? -4.719 0.541 15.937 1.00 88.62 92 ASN A CA 1
ATOM 733 C C . ASN A 1 92 ? -4.158 1.874 15.414 1.00 88.62 92 ASN A C 1
ATOM 735 O O . ASN A 1 92 ? -4.840 2.899 15.448 1.00 88.62 92 ASN A O 1
ATOM 739 N N . ASP A 1 93 ? -2.934 1.874 14.892 1.00 89.88 93 ASP A N 1
ATOM 740 C CA . ASP A 1 93 ? -2.340 3.056 14.265 1.00 89.88 93 ASP A CA 1
ATOM 741 C C . ASP A 1 93 ? -3.031 3.411 12.931 1.00 89.88 93 ASP A C 1
ATOM 743 O O . ASP A 1 93 ? -3.221 4.597 12.645 1.00 89.88 93 ASP A O 1
ATOM 747 N N . LEU A 1 94 ? -3.514 2.422 12.166 1.00 91.00 94 LEU A N 1
ATOM 748 C CA . LEU A 1 94 ? -4.400 2.666 11.022 1.00 91.00 94 LEU A CA 1
ATOM 749 C C . LEU A 1 94 ? -5.737 3.294 11.454 1.00 91.00 94 LEU A C 1
ATOM 751 O O . LEU A 1 94 ? -6.158 4.284 10.861 1.00 91.00 94 LEU A O 1
ATOM 755 N N . ILE A 1 95 ? -6.398 2.769 12.490 1.00 90.69 95 ILE A N 1
ATOM 756 C CA . ILE A 1 95 ? -7.678 3.312 12.987 1.00 90.69 95 ILE A CA 1
ATOM 757 C C . ILE A 1 95 ? -7.520 4.781 13.416 1.00 90.69 95 ILE A C 1
ATOM 75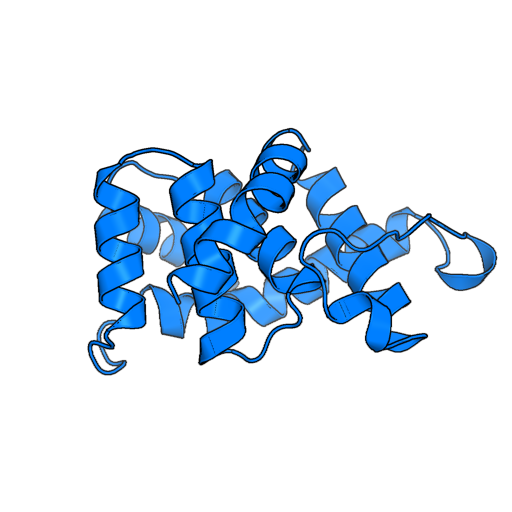9 O O . ILE A 1 95 ? -8.368 5.620 13.104 1.00 90.69 95 ILE A O 1
ATOM 763 N N . LYS A 1 96 ? -6.398 5.136 14.057 1.00 91.31 96 LYS A N 1
ATOM 764 C CA . LYS A 1 96 ? -6.079 6.539 14.377 1.00 91.31 96 LYS A CA 1
ATOM 765 C C . LYS A 1 96 ? -5.919 7.400 13.125 1.00 91.31 96 LYS A C 1
ATOM 767 O O . LYS A 1 96 ? -6.366 8.544 13.132 1.00 91.31 96 LYS A O 1
ATOM 772 N N . ALA A 1 97 ? -5.332 6.873 12.049 1.00 91.81 97 ALA A N 1
ATOM 773 C CA . ALA A 1 97 ? -5.225 7.601 10.783 1.00 91.81 97 ALA A CA 1
ATOM 774 C C . ALA A 1 97 ? -6.608 7.947 10.206 1.00 91.81 97 ALA A C 1
ATOM 776 O O . ALA A 1 97 ? -6.791 9.042 9.689 1.00 91.81 97 ALA A O 1
ATOM 777 N N . PHE A 1 98 ? -7.619 7.088 10.378 1.00 90.81 98 PHE A N 1
ATOM 778 C CA . PHE A 1 98 ? -8.995 7.415 9.977 1.00 90.81 98 PHE A CA 1
ATOM 779 C C . PHE A 1 98 ? -9.594 8.602 10.745 1.00 90.81 98 PHE A C 1
ATOM 781 O O . PHE A 1 98 ? -10.492 9.263 10.228 1.00 90.81 98 PHE A O 1
ATOM 788 N N . SER A 1 99 ? -9.086 8.928 11.939 1.00 89.12 99 SER A N 1
ATOM 789 C CA . SER A 1 99 ? -9.547 10.097 12.704 1.00 89.12 99 SER A CA 1
ATOM 790 C C . SER A 1 99 ? -9.117 11.435 12.091 1.00 89.12 99 SER A C 1
ATOM 792 O O . SER A 1 99 ? -9.679 12.469 12.448 1.00 89.12 99 SER A O 1
ATOM 794 N N . THR A 1 100 ? -8.148 11.448 11.166 1.00 88.38 100 THR A N 1
ATOM 795 C CA . THR A 1 100 ? -7.726 12.681 10.478 1.00 88.38 100 THR A CA 1
ATOM 796 C C . THR A 1 100 ? -8.660 13.066 9.332 1.00 88.38 100 THR A C 1
ATOM 798 O O . THR A 1 100 ? -8.647 14.219 8.911 1.00 88.38 100 THR A O 1
ATOM 801 N N . ASN A 1 101 ? -9.474 12.121 8.837 1.00 85.12 101 ASN A N 1
ATOM 802 C CA . ASN A 1 101 ? -10.281 12.254 7.618 1.00 85.12 101 ASN A CA 1
ATOM 803 C C . ASN A 1 101 ? -9.475 12.704 6.380 1.00 85.12 101 ASN A C 1
ATOM 805 O O . ASN A 1 101 ? -10.047 13.253 5.440 1.00 85.12 101 ASN A O 1
ATOM 809 N N . ASP A 1 102 ? -8.159 12.470 6.369 1.00 91.44 102 ASP A N 1
ATOM 810 C CA . ASP A 1 102 ? -7.267 12.820 5.265 1.00 91.44 102 ASP A CA 1
ATOM 811 C C . ASP A 1 102 ? -6.884 11.569 4.461 1.00 91.44 102 ASP A C 1
ATOM 813 O O . ASP A 1 102 ? -6.242 10.645 4.969 1.00 91.44 102 ASP A O 1
ATOM 817 N N . GLU A 1 103 ? -7.271 11.543 3.184 1.00 92.69 103 GLU A N 1
ATOM 818 C CA . GLU A 1 103 ? -7.051 10.405 2.282 1.00 92.69 103 GLU A CA 1
ATOM 819 C C . GLU A 1 103 ? -5.568 10.036 2.145 1.00 92.69 103 GLU A C 1
ATOM 821 O O . GLU A 1 103 ? -5.234 8.853 2.069 1.00 92.69 103 GLU A O 1
ATOM 826 N N . ALA A 1 104 ? -4.669 11.027 2.130 1.00 94.62 104 ALA A N 1
ATOM 827 C CA . ALA A 1 104 ? -3.234 10.789 1.998 1.00 94.62 104 ALA A CA 1
ATOM 828 C C . ALA A 1 104 ? -2.657 10.121 3.249 1.00 94.62 104 ALA A C 1
ATOM 830 O O . ALA A 1 104 ? -1.905 9.153 3.131 1.00 94.62 104 ALA A O 1
ATOM 831 N N . THR A 1 105 ? -3.054 10.579 4.434 1.00 94.50 105 THR A N 1
ATOM 832 C CA . THR A 1 105 ? -2.655 10.003 5.722 1.00 94.50 105 THR A CA 1
ATOM 833 C C . THR A 1 105 ? -3.149 8.564 5.852 1.00 94.50 105 THR A C 1
ATOM 835 O O . THR A 1 105 ? -2.384 7.671 6.224 1.00 94.50 105 THR A O 1
ATOM 838 N N . ILE A 1 106 ? -4.410 8.310 5.485 1.00 94.75 106 ILE A N 1
ATOM 839 C CA . ILE A 1 106 ? -4.995 6.964 5.512 1.00 94.75 106 ILE A CA 1
ATOM 840 C C . ILE A 1 106 ? -4.294 6.055 4.496 1.00 94.75 106 ILE A C 1
ATOM 842 O O . ILE A 1 106 ? -3.890 4.946 4.845 1.00 94.75 106 ILE A O 1
ATOM 846 N N . ALA A 1 107 ? -4.074 6.520 3.261 1.00 96.25 107 ALA A N 1
ATOM 847 C CA . ALA A 1 107 ? -3.361 5.752 2.240 1.00 96.25 107 ALA A CA 1
ATOM 848 C C . ALA A 1 107 ? -1.911 5.450 2.652 1.00 96.25 107 ALA A C 1
ATOM 850 O O . ALA A 1 107 ? -1.419 4.346 2.414 1.00 96.25 107 ALA A O 1
ATOM 851 N N . ALA A 1 108 ? -1.219 6.393 3.292 1.00 96.88 108 ALA A N 1
ATOM 852 C CA . ALA A 1 108 ? 0.135 6.189 3.797 1.00 96.88 108 ALA A CA 1
ATOM 853 C C . ALA A 1 108 ? 0.167 5.139 4.920 1.00 96.88 108 ALA A C 1
ATOM 855 O O . ALA A 1 108 ? 1.006 4.235 4.895 1.00 96.88 108 ALA A O 1
ATOM 856 N N . ALA A 1 109 ? -0.780 5.207 5.862 1.00 95.75 109 ALA A N 1
ATOM 857 C CA . ALA A 1 109 ? -0.906 4.229 6.940 1.00 95.75 109 ALA A CA 1
ATOM 858 C C . ALA A 1 109 ? -1.239 2.828 6.402 1.00 95.75 109 ALA A C 1
ATOM 860 O O . ALA A 1 109 ? -0.600 1.852 6.796 1.00 95.75 109 ALA A O 1
ATOM 861 N N . LEU A 1 110 ? -2.164 2.731 5.440 1.00 95.38 110 LEU A N 1
ATOM 862 C CA . LEU A 1 110 ? -2.470 1.485 4.732 1.00 95.38 110 LEU A CA 1
ATOM 863 C C . LEU A 1 110 ? -1.240 0.932 4.010 1.00 95.38 110 LEU A C 1
ATOM 865 O O . LEU A 1 110 ? -0.952 -0.256 4.113 1.00 95.38 110 LEU A O 1
ATOM 869 N N . SER A 1 111 ? -0.481 1.783 3.3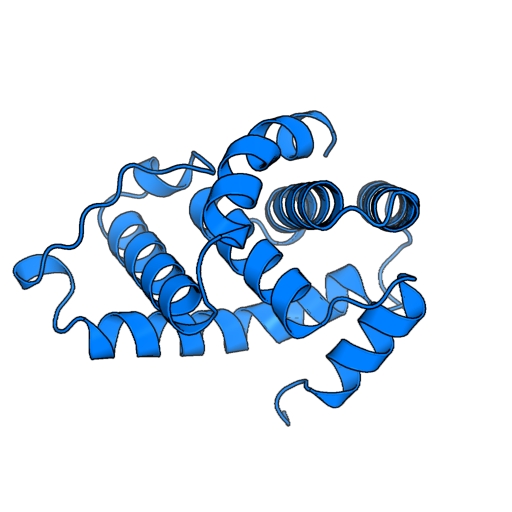18 1.00 97.06 111 SER A N 1
ATOM 870 C CA . SER A 1 111 ? 0.744 1.369 2.622 1.00 97.06 111 SER A CA 1
ATOM 871 C C . SER A 1 111 ? 1.742 0.741 3.591 1.00 97.06 111 SER A C 1
ATOM 873 O O . SER A 1 111 ? 2.275 -0.331 3.319 1.00 97.06 111 SER A O 1
ATOM 875 N N . ALA A 1 112 ? 1.966 1.383 4.738 1.00 95.88 112 ALA A N 1
ATOM 876 C CA . ALA A 1 112 ? 2.860 0.874 5.767 1.00 95.88 112 ALA A CA 1
ATOM 877 C C . ALA A 1 112 ? 2.364 -0.454 6.357 1.00 95.88 112 ALA A C 1
ATOM 879 O O . ALA A 1 112 ? 3.156 -1.385 6.476 1.00 95.88 112 ALA A O 1
ATOM 880 N N . LEU A 1 113 ? 1.064 -0.562 6.654 1.00 94.31 113 LEU A N 1
ATOM 881 C CA . LEU A 1 113 ? 0.445 -1.784 7.172 1.00 94.31 113 LEU A CA 1
ATOM 882 C C . LEU A 1 113 ? 0.598 -2.962 6.195 1.00 94.31 113 LEU A C 1
ATOM 884 O O . LEU A 1 113 ? 0.965 -4.063 6.601 1.00 94.31 113 LEU A O 1
ATOM 888 N N . LEU A 1 114 ? 0.360 -2.731 4.901 1.00 95.00 114 LEU A N 1
ATOM 889 C CA . LEU A 1 114 ? 0.494 -3.749 3.855 1.00 95.00 114 LEU A CA 1
ATOM 890 C C . LEU A 1 114 ? 1.946 -4.225 3.686 1.00 95.00 114 LEU A C 1
ATOM 892 O O . LEU A 1 114 ? 2.181 -5.404 3.423 1.00 95.00 114 LEU A O 1
ATOM 896 N N . VAL A 1 115 ? 2.923 -3.330 3.858 1.00 95.25 115 VAL A N 1
ATOM 897 C CA . VAL A 1 115 ? 4.345 -3.707 3.870 1.00 95.25 115 VAL A CA 1
ATOM 898 C C . VAL A 1 115 ? 4.662 -4.560 5.098 1.00 95.25 115 VAL A C 1
ATOM 900 O O . VAL A 1 115 ? 5.293 -5.605 4.958 1.00 95.25 115 VAL A O 1
ATOM 903 N N . THR A 1 116 ? 4.227 -4.146 6.293 1.00 92.31 116 THR A N 1
ATOM 904 C CA . THR A 1 116 ? 4.615 -4.822 7.542 1.00 92.31 116 THR A CA 1
ATOM 905 C C . THR A 1 116 ? 3.913 -6.158 7.753 1.00 92.31 116 THR A C 1
ATOM 907 O O . THR A 1 116 ? 4.544 -7.085 8.252 1.00 92.31 116 THR A O 1
ATOM 910 N N . ASN A 1 117 ? 2.642 -6.279 7.361 1.00 90.75 117 ASN A N 1
ATOM 911 C CA . ASN A 1 117 ? 1.817 -7.441 7.701 1.00 90.75 117 ASN A CA 1
ATOM 912 C C . ASN A 1 117 ? 1.569 -8.390 6.521 1.00 90.75 117 ASN A C 1
ATOM 914 O O . ASN A 1 117 ? 1.458 -9.592 6.736 1.00 90.75 117 ASN A O 1
ATOM 918 N N . LEU A 1 118 ? 1.516 -7.891 5.278 1.00 89.94 118 LEU A N 1
ATOM 919 C CA . LEU A 1 118 ? 1.377 -8.745 4.085 1.00 89.94 118 LEU A CA 1
ATOM 920 C C . LEU A 1 118 ? 2.694 -8.948 3.327 1.00 89.94 118 LEU A C 1
ATOM 922 O O . LEU A 1 118 ? 2.715 -9.650 2.316 1.00 89.94 118 LEU A O 1
ATOM 926 N N . GLY A 1 119 ? 3.788 -8.320 3.769 1.00 91.88 119 GLY A N 1
ATOM 927 C CA . GLY A 1 119 ? 5.087 -8.422 3.104 1.00 91.88 119 GLY A CA 1
ATOM 928 C C . GLY A 1 119 ? 5.087 -7.858 1.681 1.00 91.88 119 GLY A C 1
ATOM 929 O O . GLY A 1 119 ? 5.909 -8.261 0.856 1.00 91.88 119 GLY A O 1
ATOM 930 N N . LEU A 1 120 ? 4.155 -6.952 1.357 1.00 94.75 120 LEU A N 1
ATOM 931 C CA . LEU A 1 120 ? 4.121 -6.344 0.033 1.00 94.75 120 LEU A CA 1
ATOM 932 C C . LEU A 1 120 ? 5.335 -5.441 -0.168 1.00 94.75 120 LEU A C 1
ATOM 934 O O . LEU A 1 120 ? 5.736 -4.690 0.719 1.00 94.75 120 LEU A O 1
ATOM 938 N N . ALA A 1 121 ? 5.883 -5.455 -1.383 1.00 96.19 121 ALA A N 1
ATOM 939 C CA . ALA A 1 121 ? 6.893 -4.483 -1.776 1.00 96.19 121 ALA A CA 1
ATOM 940 C C . ALA A 1 121 ? 6.322 -3.053 -1.635 1.00 96.19 121 ALA A C 1
ATOM 942 O O . ALA A 1 121 ? 5.205 -2.820 -2.116 1.00 96.19 121 ALA A O 1
ATOM 943 N N . PRO A 1 122 ? 7.061 -2.084 -1.058 1.00 96.88 122 PRO A N 1
ATOM 944 C CA . PRO A 1 122 ? 6.631 -0.687 -0.924 1.00 96.88 122 PRO A CA 1
ATOM 945 C C . PRO A 1 122 ? 6.008 -0.094 -2.195 1.00 96.88 122 PRO A C 1
ATOM 947 O O . PRO A 1 122 ? 4.939 0.520 -2.163 1.00 96.88 122 PRO A O 1
ATOM 950 N N . ALA A 1 123 ? 6.622 -0.364 -3.348 1.00 96.31 123 ALA A N 1
ATOM 951 C CA . ALA A 1 123 ? 6.121 0.036 -4.658 1.00 96.31 123 ALA A CA 1
ATOM 952 C C . ALA A 1 123 ? 4.686 -0.449 -4.946 1.00 96.31 123 ALA A C 1
ATOM 954 O O . ALA A 1 123 ? 3.892 0.286 -5.534 1.00 96.31 123 ALA A O 1
ATOM 955 N N . ILE A 1 124 ? 4.354 -1.679 -4.560 1.00 97.56 124 ILE A N 1
ATOM 956 C CA . ILE A 1 124 ? 3.032 -2.284 -4.759 1.00 97.56 124 ILE A CA 1
ATOM 957 C C . ILE A 1 124 ? 2.058 -1.785 -3.694 1.00 97.56 124 ILE A C 1
ATOM 959 O O . ILE A 1 124 ? 0.962 -1.341 -4.035 1.00 97.56 124 ILE A O 1
ATOM 963 N N . ALA A 1 125 ? 2.487 -1.788 -2.429 1.00 97.38 125 ALA A N 1
ATOM 964 C CA . ALA A 1 125 ? 1.679 -1.386 -1.284 1.00 97.38 125 ALA A CA 1
ATOM 965 C C . ALA A 1 125 ? 1.088 0.024 -1.444 1.00 97.38 125 ALA A C 1
ATOM 967 O O . ALA A 1 125 ? -0.109 0.197 -1.229 1.00 97.38 125 ALA A O 1
ATOM 968 N N . ALA A 1 126 ? 1.880 0.999 -1.913 1.00 97.56 126 ALA A N 1
ATOM 969 C CA . ALA A 1 126 ? 1.389 2.362 -2.150 1.00 97.56 126 ALA A CA 1
ATOM 970 C C . ALA A 1 126 ? 0.248 2.433 -3.171 1.00 97.56 126 ALA A C 1
ATOM 972 O O . ALA A 1 126 ? -0.711 3.177 -2.977 1.00 97.56 126 ALA A O 1
ATOM 973 N N . VAL A 1 127 ? 0.331 1.672 -4.266 1.00 97.56 127 VAL A N 1
ATOM 974 C CA . VAL A 1 127 ? -0.721 1.704 -5.293 1.00 97.56 127 VAL A CA 1
ATOM 975 C C . VAL A 1 127 ? -1.979 1.007 -4.790 1.00 97.56 127 VAL A C 1
ATOM 977 O O . VAL A 1 127 ? -3.068 1.548 -4.950 1.00 97.56 127 VAL A O 1
ATOM 980 N N . VAL A 1 128 ? -1.829 -0.149 -4.137 1.00 97.12 128 VAL A N 1
ATOM 981 C CA . VAL A 1 128 ? -2.954 -0.892 -3.550 1.00 97.12 128 VAL A CA 1
ATOM 982 C C . VAL A 1 128 ? -3.680 -0.040 -2.510 1.00 97.12 128 VAL A C 1
ATOM 984 O O . VAL A 1 128 ? -4.895 0.105 -2.595 1.00 97.12 128 VAL A O 1
ATOM 987 N N . ALA A 1 129 ? -2.948 0.587 -1.587 1.00 96.75 129 ALA A N 1
ATOM 988 C CA . ALA A 1 129 ? -3.523 1.462 -0.569 1.00 96.75 129 ALA A CA 1
ATOM 989 C C . ALA A 1 129 ? -4.332 2.616 -1.176 1.00 96.75 129 ALA A C 1
ATOM 991 O O . ALA A 1 129 ? -5.441 2.898 -0.729 1.00 96.75 129 ALA A O 1
ATOM 992 N N . VAL A 1 130 ? -3.813 3.256 -2.226 1.00 97.62 130 VAL A N 1
ATOM 993 C CA . VAL A 1 130 ? -4.529 4.347 -2.898 1.00 97.62 130 VAL A CA 1
ATOM 994 C C . VAL A 1 130 ? -5.777 3.845 -3.622 1.00 97.62 130 VAL A C 1
ATOM 996 O O . VAL A 1 130 ? -6.799 4.523 -3.570 1.00 97.62 130 VAL A O 1
ATOM 999 N N . ILE A 1 131 ? -5.743 2.661 -4.246 1.00 96.44 131 ILE A N 1
ATOM 1000 C CA . ILE A 1 131 ? -6.952 2.060 -4.835 1.00 96.44 131 ILE A CA 1
ATOM 1001 C C . ILE A 1 131 ? -8.005 1.821 -3.744 1.00 96.44 131 ILE A C 1
ATOM 1003 O O . ILE A 1 131 ? -9.159 2.204 -3.929 1.00 96.44 131 ILE A O 1
ATOM 1007 N N . LEU A 1 132 ? -7.611 1.260 -2.595 1.00 94.50 132 LEU A N 1
ATOM 1008 C CA . LEU A 1 132 ? -8.519 1.006 -1.470 1.00 94.50 132 LEU A CA 1
ATOM 1009 C C . LEU A 1 132 ? -9.179 2.286 -0.960 1.00 94.50 132 LEU A C 1
ATOM 1011 O O . LEU A 1 132 ? -10.399 2.323 -0.805 1.00 94.50 132 LEU A O 1
ATOM 1015 N N . VAL A 1 133 ? -8.393 3.346 -0.748 1.00 93.69 133 VAL A N 1
ATOM 1016 C CA . VAL A 1 133 ? -8.933 4.646 -0.332 1.00 93.69 133 VAL A CA 1
ATOM 1017 C C . VAL A 1 133 ? -9.870 5.187 -1.406 1.00 93.69 133 VAL A C 1
ATOM 1019 O O . VAL A 1 133 ? -11.043 5.393 -1.127 1.00 93.69 133 VAL A O 1
ATOM 1022 N N . LYS A 1 134 ? -9.440 5.329 -2.663 1.00 92.56 134 LYS A N 1
ATOM 1023 C CA . LYS A 1 134 ? -10.306 5.931 -3.694 1.00 92.56 134 LYS A CA 1
ATOM 1024 C C . LYS A 1 134 ? -11.613 5.172 -3.914 1.00 92.56 134 LYS A C 1
ATOM 1026 O O . LYS A 1 134 ? -12.622 5.795 -4.234 1.00 92.56 134 LYS A O 1
ATOM 1031 N N . ARG A 1 135 ? -11.595 3.848 -3.760 1.00 89.62 135 ARG A N 1
ATOM 1032 C CA . ARG A 1 135 ? -12.757 3.002 -4.033 1.00 89.62 135 ARG A CA 1
ATOM 1033 C C . ARG A 1 135 ? -13.715 2.883 -2.851 1.00 89.62 135 ARG A C 1
ATOM 1035 O O . ARG A 1 135 ? -14.924 2.818 -3.063 1.00 89.62 135 ARG A O 1
ATOM 1042 N N . PHE A 1 136 ? -13.195 2.842 -1.626 1.00 87.75 136 PHE A N 1
ATOM 1043 C CA . PHE A 1 136 ? -13.992 2.518 -0.438 1.00 87.75 136 PHE A CA 1
ATOM 1044 C C . PHE A 1 136 ? -14.029 3.619 0.612 1.00 87.75 136 PHE A C 1
ATOM 1046 O O . PHE A 1 136 ? -14.700 3.441 1.629 1.00 87.75 136 PHE A O 1
ATOM 1053 N N . PHE A 1 137 ? -13.349 4.749 0.390 1.00 85.00 137 PHE A N 1
ATOM 1054 C CA . PHE A 1 137 ? -13.290 5.823 1.371 1.00 85.00 137 PHE A CA 1
ATOM 1055 C C . PHE A 1 137 ? -14.687 6.286 1.780 1.00 85.00 137 PHE A C 1
ATOM 1057 O O . PHE A 1 137 ? -15.483 6.816 0.999 1.00 85.00 137 PHE A O 1
ATOM 1064 N N . ARG A 1 138 ? -14.951 6.086 3.066 1.00 78.31 138 ARG A N 1
ATOM 1065 C CA . ARG A 1 138 ? -16.013 6.712 3.829 1.00 78.31 138 ARG A CA 1
ATOM 1066 C C . ARG A 1 138 ? -15.353 7.330 5.055 1.00 78.31 138 ARG A C 1
ATOM 1068 O O . ARG A 1 138 ? -14.453 6.702 5.620 1.00 78.31 138 ARG A O 1
ATOM 1075 N N . PRO A 1 139 ? -15.771 8.536 5.470 1.00 72.38 139 PRO A N 1
ATOM 1076 C CA . PRO A 1 139 ? -15.423 9.026 6.793 1.00 72.38 139 PRO A CA 1
ATOM 1077 C C . PRO A 1 139 ? -15.865 7.966 7.805 1.00 72.38 139 PRO A C 1
ATOM 1079 O O . PRO A 1 139 ? -16.993 7.487 7.702 1.00 72.38 139 PRO A O 1
ATOM 1082 N N . VAL A 1 140 ? -14.992 7.620 8.755 1.00 84.56 140 VAL A N 1
ATOM 1083 C CA . VAL A 1 140 ? -15.139 6.510 9.721 1.00 84.56 140 VAL A CA 1
ATOM 1084 C C . VAL A 1 140 ? -14.712 5.131 9.194 1.00 84.56 140 VAL A C 1
ATOM 1086 O O . VAL A 1 140 ? -15.176 4.624 8.176 1.00 84.56 140 VAL A O 1
ATOM 1089 N N . TYR A 1 141 ? -13.835 4.491 9.971 1.00 86.38 141 TYR A N 1
ATOM 1090 C CA . TYR A 1 141 ? -13.237 3.186 9.686 1.00 86.38 141 TYR A CA 1
ATOM 1091 C C . TYR A 1 141 ? -14.267 2.041 9.560 1.00 86.38 141 TYR A C 1
ATOM 1093 O O . TYR A 1 141 ? -14.162 1.215 8.656 1.00 86.38 141 TYR A O 1
ATOM 1101 N N . GLU A 1 142 ? -15.299 2.003 10.409 1.00 87.56 142 GLU A N 1
ATOM 1102 C CA . GLU A 1 142 ? -16.349 0.973 10.336 1.00 87.56 142 GLU A CA 1
ATOM 1103 C C . GLU A 1 142 ? -17.133 1.044 9.017 1.00 87.56 142 GLU A C 1
ATOM 1105 O O . GLU A 1 142 ? -17.348 0.024 8.362 1.00 87.56 142 GLU A O 1
ATOM 1110 N N . GLU A 1 143 ? -17.497 2.251 8.579 1.00 87.81 143 GLU A N 1
ATOM 1111 C CA . GLU A 1 143 ? -18.197 2.478 7.310 1.00 87.81 143 GLU A CA 1
ATOM 1112 C C . GLU A 1 143 ? -17.315 2.165 6.098 1.00 87.81 143 GLU A C 1
ATOM 1114 O O . GLU A 1 143 ? -17.801 1.616 5.101 1.00 87.81 143 GLU A O 1
ATOM 1119 N N . PHE A 1 144 ? -16.012 2.456 6.188 1.00 89.38 144 PHE A N 1
ATOM 1120 C CA . PHE A 1 144 ? -15.025 2.024 5.198 1.00 89.38 144 PHE A CA 1
ATOM 1121 C C . PHE A 1 144 ? -15.036 0.495 5.054 1.00 89.38 144 PHE A C 1
ATOM 1123 O O . PHE A 1 144 ? -15.224 -0.022 3.950 1.00 89.38 144 PHE A O 1
ATOM 1130 N N . CYS A 1 145 ? -14.939 -0.236 6.167 1.00 91.94 145 CYS A N 1
ATOM 1131 C CA . CYS A 1 145 ? -14.944 -1.697 6.158 1.00 91.94 145 CYS A CA 1
ATOM 1132 C C . CYS A 1 145 ? -16.271 -2.290 5.668 1.00 91.94 145 CYS A C 1
ATOM 1134 O O . CYS A 1 145 ? -16.273 -3.218 4.857 1.00 91.94 145 CYS A O 1
ATOM 1136 N N . GLN A 1 146 ? -17.414 -1.736 6.081 1.00 90.88 146 GLN A N 1
ATOM 1137 C CA . GLN A 1 146 ? -18.719 -2.178 5.584 1.00 90.88 146 GLN A CA 1
ATOM 1138 C C . GLN A 1 146 ? -18.887 -1.929 4.081 1.00 90.88 146 GLN A C 1
ATOM 1140 O O . GLN A 1 146 ? -19.427 -2.777 3.365 1.00 90.88 146 GLN A O 1
ATOM 1145 N N . THR A 1 147 ? -18.439 -0.768 3.596 1.00 91.00 147 THR A N 1
ATOM 1146 C CA . THR A 1 147 ? -18.489 -0.426 2.169 1.00 91.00 147 THR A CA 1
ATOM 1147 C C . THR A 1 147 ? -17.615 -1.376 1.366 1.00 91.00 147 THR A C 1
ATOM 1149 O O . THR A 1 147 ? -18.065 -1.902 0.347 1.00 91.00 147 THR A O 1
ATOM 1152 N N . TRP A 1 148 ? -16.404 -1.651 1.844 1.00 91.38 148 TRP A N 1
ATOM 1153 C CA . TRP A 1 148 ? -15.502 -2.596 1.205 1.00 91.38 148 TRP A CA 1
ATOM 1154 C C . TRP A 1 148 ? -16.103 -4.009 1.159 1.00 91.38 148 TRP A C 1
ATOM 1156 O O . TRP A 1 148 ? -16.203 -4.590 0.080 1.00 91.38 148 TRP A O 1
ATOM 1166 N N . LYS A 1 149 ? -16.644 -4.514 2.277 1.00 90.50 149 LYS A N 1
ATOM 1167 C CA . LYS A 1 149 ? -17.271 -5.847 2.360 1.00 90.50 149 LYS A CA 1
ATOM 1168 C C . LYS A 1 149 ? -18.347 -6.079 1.293 1.00 90.50 149 LYS A C 1
ATOM 1170 O O . LYS A 1 149 ? -18.412 -7.156 0.711 1.00 90.50 149 LYS A O 1
ATOM 1175 N N . LYS A 1 150 ? -19.180 -5.068 1.018 1.00 88.56 150 LYS A N 1
ATOM 1176 C CA . LYS A 1 150 ? -20.255 -5.132 0.003 1.00 88.56 150 LYS A CA 1
ATOM 1177 C C . LYS A 1 150 ? -19.734 -5.261 -1.432 1.00 88.56 150 LYS A C 1
ATOM 1179 O O . LYS A 1 150 ? -20.495 -5.643 -2.314 1.00 88.56 150 LYS A O 1
ATOM 1184 N N . ASN A 1 151 ? -18.476 -4.900 -1.662 1.00 86.38 151 ASN A N 1
ATOM 1185 C CA . ASN A 1 151 ? -17.842 -4.846 -2.976 1.00 86.38 151 ASN A CA 1
ATOM 1186 C C . ASN A 1 151 ? -16.768 -5.923 -3.176 1.00 86.38 151 ASN A C 1
ATOM 1188 O O . ASN A 1 151 ? -16.154 -5.950 -4.244 1.00 86.38 151 ASN A O 1
ATOM 1192 N N . LEU A 1 152 ? -16.537 -6.787 -2.181 1.00 84.19 152 LEU A N 1
ATOM 1193 C CA . LEU A 1 152 ? -15.603 -7.895 -2.326 1.00 84.19 152 LEU A CA 1
ATOM 1194 C C . LEU A 1 152 ? -16.063 -8.828 -3.455 1.00 84.19 152 LEU A C 1
ATOM 1196 O O . LEU A 1 152 ? -17.266 -9.074 -3.600 1.00 84.19 152 LEU A O 1
ATOM 1200 N N . PRO A 1 153 ? -15.128 -9.368 -4.254 1.00 75.5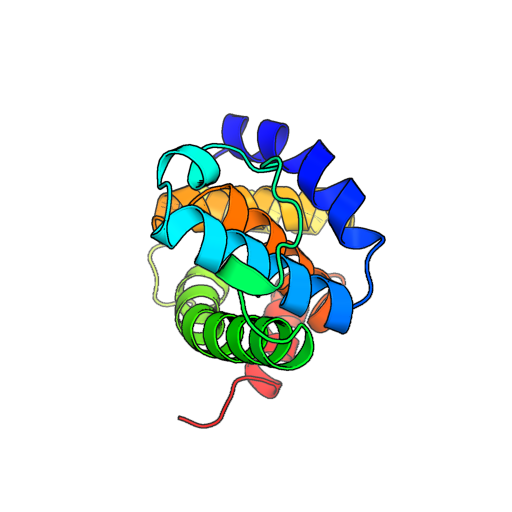0 153 PRO A N 1
ATOM 1201 C CA . PRO A 1 153 ? -15.469 -10.383 -5.238 1.00 75.50 153 PRO A CA 1
ATOM 1202 C C . PRO A 1 153 ? -16.092 -11.596 -4.533 1.00 75.50 153 PRO A C 1
ATOM 1204 O O . PRO A 1 153 ? -15.621 -12.012 -3.474 1.00 75.50 153 PRO A O 1
ATOM 1207 N N . ALA A 1 154 ? -17.155 -12.159 -5.117 1.00 61.66 154 ALA A N 1
ATOM 1208 C CA . ALA A 1 154 ? -17.710 -13.425 -4.650 1.00 61.66 154 ALA A CA 1
ATOM 1209 C C . ALA A 1 154 ? -16.624 -14.507 -4.759 1.00 61.66 154 ALA A C 1
ATOM 1211 O O . ALA A 1 154 ? -16.020 -14.658 -5.824 1.00 61.66 154 ALA A O 1
ATOM 1212 N N . VAL A 1 155 ? -16.352 -15.193 -3.647 1.00 52.25 155 VAL A N 1
ATOM 1213 C CA . VAL A 1 155 ? -15.446 -16.351 -3.591 1.00 52.25 155 VAL A CA 1
ATOM 1214 C C . VAL A 1 155 ? -16.158 -17.581 -4.131 1.00 52.25 155 VAL A C 1
ATOM 1216 O O . VAL A 1 155 ? -17.334 -17.778 -3.749 1.00 52.25 155 VAL A O 1
#

Secondary structure (DSSP, 8-state):
-HHHHHHHHHHHHHHHTS-HHHHHHHHHHHHHH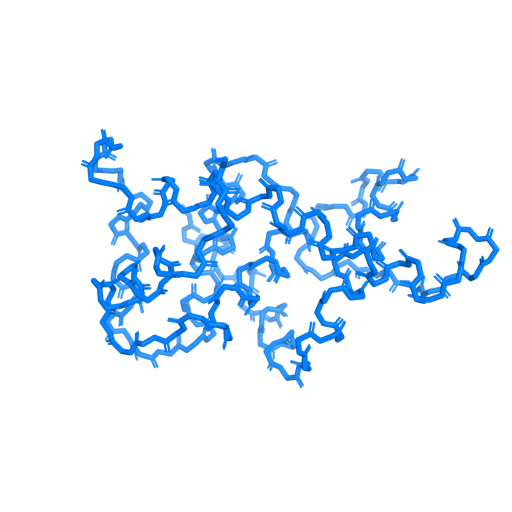HHH-GGGGSSSS------HHHH--HHHHHHHHHHHHHHHHHHHHHHHH-SSS---HHHHHHHHHHTTT-HHHHHHHHHHHHHHHH---HHHHHHHHHHHHHHH--SSHHHHHHHHHHHSPP-

Radius of gyration: 14.79 Å; chains: 1; bounding box: 36×29×43 Å